Protein AF-A0A1L7XTA9-F1 (afdb_monomer_lite)

pLDDT: mean 85.73, std 9.89, range [51.31, 96.06]

Sequence (159 aa):
MDIRVGEPPSNPSSGHSWESRPGGIWVLRSKFSGKIDQAVTEVDVLFGMDAVDPRPQWALMRSSLQLNAQPNVPVARLSVLHGRAKPRPDARAALRVREDGKFKIVQISDTHMVTVVGVCKDAIDAHGKNLPESEADPLTVDFIGKILDVEKPDLVIHE

Foldseek 3Di:
DDKDADDDPDDDPDDWDWDDDAQRMTDTDDDDPVDQQADWDDKDKAFAQPDDDPQPQKDWHNDFGNDPDDPQGTTITMITHGHDRDPDPPPPPPLDQDPVRDAFEAEAEDLVDDSGFDWDFADADPVRHDDHIDGSNVVSVVVVVVCCVVVVGSYYHYD

Structure (mmCIF, N/CA/C/O backbone):
data_AF-A0A1L7XTA9-F1
#
_entry.id   AF-A0A1L7XTA9-F1
#
loop_
_atom_site.group_PDB
_atom_site.id
_atom_site.type_symbol
_atom_site.label_atom_id
_atom_site.label_alt_id
_atom_site.label_comp_id
_atom_site.label_asym_id
_atom_site.label_entity_id
_atom_site.label_seq_id
_atom_site.pdbx_PDB_ins_code
_atom_site.Cartn_x
_atom_site.Cartn_y
_atom_site.Cartn_z
_atom_site.occupancy
_atom_site.B_iso_or_equiv
_atom_site.auth_seq_id
_atom_site.auth_comp_id
_atom_site.auth_asym_id
_atom_site.auth_atom_id
_atom_site.pdbx_PDB_model_num
ATOM 1 N N . MET A 1 1 ? 9.115 11.168 -20.343 1.00 81.19 1 MET A N 1
ATOM 2 C CA . MET A 1 1 ? 9.951 10.077 -19.805 1.00 81.19 1 MET A CA 1
ATOM 3 C C . MET A 1 1 ? 9.017 9.109 -19.123 1.00 81.19 1 MET A C 1
ATOM 5 O O . MET A 1 1 ? 8.223 9.579 -18.321 1.00 81.19 1 MET A O 1
ATOM 9 N N . ASP A 1 2 ? 9.071 7.832 -19.482 1.00 85.75 2 ASP A N 1
ATOM 10 C CA . ASP A 1 2 ? 8.160 6.793 -18.981 1.00 85.75 2 ASP A CA 1
ATOM 11 C C . ASP A 1 2 ? 8.949 5.501 -18.703 1.00 85.75 2 ASP A C 1
ATOM 13 O O . ASP A 1 2 ? 10.065 5.331 -19.210 1.00 85.75 2 ASP A O 1
ATOM 17 N N . ILE A 1 3 ? 8.389 4.611 -17.890 1.00 89.88 3 ILE A N 1
ATOM 18 C CA . ILE A 1 3 ? 8.992 3.341 -17.488 1.00 89.88 3 ILE A CA 1
ATOM 19 C C . ILE A 1 3 ? 7.932 2.238 -17.465 1.00 89.88 3 ILE A C 1
ATOM 21 O O . ILE A 1 3 ? 6.803 2.441 -17.027 1.00 89.88 3 ILE A O 1
ATOM 25 N N . ARG A 1 4 ? 8.294 1.052 -17.957 1.00 88.75 4 ARG A N 1
ATOM 26 C CA . ARG A 1 4 ? 7.429 -0.135 -17.988 1.00 88.75 4 ARG A CA 1
ATOM 27 C C . ARG A 1 4 ? 8.207 -1.382 -17.605 1.00 88.75 4 ARG A C 1
ATOM 29 O O . ARG A 1 4 ? 9.430 -1.408 -17.716 1.00 88.75 4 ARG A O 1
ATOM 36 N N . VAL A 1 5 ? 7.484 -2.420 -17.201 1.00 87.44 5 VAL A N 1
ATOM 37 C CA . VAL A 1 5 ? 8.040 -3.742 -16.898 1.00 87.44 5 VAL A CA 1
ATOM 38 C C . VAL A 1 5 ? 7.246 -4.812 -17.640 1.00 87.44 5 VAL A C 1
ATOM 40 O O . VAL A 1 5 ? 6.012 -4.784 -17.634 1.00 87.44 5 VAL A O 1
ATOM 43 N N . GLY A 1 6 ? 7.950 -5.764 -18.251 1.00 85.62 6 GLY A N 1
ATOM 44 C CA . GLY A 1 6 ? 7.361 -6.909 -18.939 1.00 85.62 6 GLY A CA 1
ATOM 45 C C . GLY A 1 6 ? 7.583 -6.876 -20.448 1.00 85.62 6 GLY A C 1
ATOM 46 O O . GLY A 1 6 ? 8.708 -6.691 -20.916 1.00 85.62 6 GLY A O 1
ATOM 47 N N . GLU A 1 7 ? 6.511 -7.110 -21.207 1.00 76.94 7 GLU A N 1
ATOM 48 C CA . GLU A 1 7 ? 6.579 -7.201 -22.666 1.00 76.94 7 GLU A CA 1
ATOM 49 C C . GLU A 1 7 ? 7.100 -5.909 -23.313 1.00 76.94 7 GLU A C 1
ATOM 51 O O . GLU A 1 7 ? 6.814 -4.807 -22.825 1.00 76.94 7 GLU A O 1
ATOM 56 N N . PRO A 1 8 ? 7.860 -6.033 -24.420 1.00 68.06 8 PRO A N 1
ATOM 57 C CA . PRO A 1 8 ? 8.317 -4.878 -25.169 1.00 68.06 8 PRO A CA 1
ATOM 58 C C . PRO A 1 8 ? 7.111 -4.040 -25.613 1.00 68.06 8 PRO A C 1
ATOM 60 O O . PRO A 1 8 ? 6.166 -4.576 -26.198 1.00 68.06 8 PRO A O 1
ATOM 63 N N . PRO A 1 9 ? 7.119 -2.723 -25.361 1.00 69.94 9 PRO A N 1
ATOM 64 C CA . PRO A 1 9 ? 6.046 -1.852 -25.813 1.00 69.94 9 PRO A CA 1
ATOM 65 C C . PRO A 1 9 ? 5.940 -1.888 -27.343 1.00 69.94 9 PRO A C 1
ATOM 67 O O . PRO A 1 9 ? 6.949 -1.836 -28.048 1.00 69.94 9 PRO A O 1
ATOM 70 N N . SER A 1 10 ? 4.711 -1.963 -27.860 1.00 66.50 10 SER A N 1
ATOM 71 C CA . SER A 1 10 ? 4.428 -1.947 -29.296 1.00 66.50 10 SER A CA 1
ATOM 72 C C . SER A 1 10 ? 5.040 -0.697 -29.938 1.00 66.50 10 SER A C 1
ATOM 74 O O . SER A 1 10 ? 4.893 0.403 -29.404 1.00 66.50 10 SER A O 1
ATOM 76 N N . ASN A 1 11 ? 5.767 -0.893 -31.048 1.00 61.72 11 ASN A N 1
ATOM 77 C CA . ASN A 1 11 ? 6.608 0.105 -31.723 1.00 61.72 11 ASN A CA 1
ATOM 78 C C . ASN A 1 11 ? 6.071 1.547 -31.608 1.00 61.72 11 ASN A C 1
ATOM 80 O O . ASN A 1 11 ? 4.978 1.829 -32.106 1.00 61.72 11 ASN A O 1
ATOM 84 N N . PRO A 1 12 ? 6.828 2.486 -31.013 1.00 55.12 12 PRO A N 1
ATOM 85 C CA . PRO A 1 12 ? 6.384 3.865 -30.907 1.00 55.12 12 PRO A CA 1
ATOM 86 C C . PRO A 1 12 ? 6.403 4.507 -32.297 1.00 55.12 12 PRO A C 1
ATOM 88 O O . PRO A 1 12 ? 7.454 4.647 -32.918 1.00 55.12 12 PRO A O 1
ATOM 91 N N . SER A 1 13 ? 5.242 4.948 -32.780 1.00 51.31 13 SER A N 1
ATOM 92 C CA . SER A 1 13 ? 5.063 5.632 -34.072 1.00 51.31 13 SER A CA 1
ATOM 93 C C . SER A 1 13 ? 5.726 7.021 -34.152 1.00 51.31 13 SER A C 1
ATOM 95 O O . SER A 1 13 ? 5.404 7.815 -35.030 1.00 51.31 13 SER A O 1
ATOM 97 N N . SER A 1 14 ? 6.636 7.360 -33.238 1.00 54.84 14 SER A N 1
ATOM 98 C CA . SER A 1 14 ? 7.160 8.715 -33.083 1.00 54.84 14 SER A CA 1
ATOM 99 C C . SER A 1 14 ? 8.535 8.714 -32.414 1.00 54.84 14 SER A C 1
ATOM 101 O O . SER A 1 14 ? 8.580 8.784 -31.194 1.00 54.84 14 SER A O 1
ATOM 103 N N . GLY A 1 15 ? 9.628 8.626 -33.188 1.00 55.84 15 GLY A N 1
ATOM 104 C CA . GLY A 1 15 ? 10.995 9.1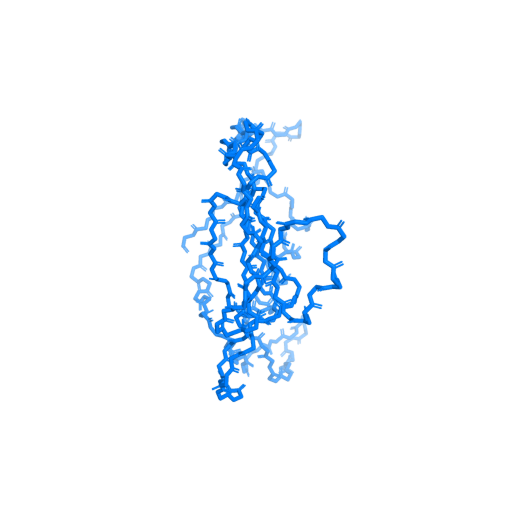35 -32.904 1.00 55.84 15 GLY A CA 1
ATOM 105 C C . GLY A 1 15 ? 11.668 8.918 -31.530 1.00 55.84 15 GLY A C 1
ATOM 106 O O . GLY A 1 15 ? 12.771 9.412 -31.311 1.00 55.84 15 GLY A O 1
ATOM 107 N N . HIS A 1 16 ? 11.034 8.217 -30.602 1.00 65.19 16 HIS A N 1
ATOM 108 C CA . HIS A 1 16 ? 11.430 8.002 -29.223 1.00 65.19 16 HIS A CA 1
ATOM 109 C C . HIS A 1 16 ? 11.589 6.499 -29.059 1.00 65.19 16 HIS A C 1
ATOM 111 O O . HIS A 1 16 ? 10.604 5.765 -29.087 1.00 65.19 16 HIS A O 1
ATOM 117 N N . SER A 1 17 ? 12.826 6.032 -28.951 1.00 77.94 17 SER A N 1
ATOM 118 C CA . SER A 1 17 ? 13.108 4.614 -28.774 1.00 77.94 17 SER A CA 1
ATOM 119 C C . SER A 1 17 ? 12.948 4.225 -27.307 1.00 77.94 17 SER A C 1
ATOM 121 O O . SER A 1 17 ? 13.479 4.877 -26.404 1.00 77.94 17 SER A O 1
ATOM 123 N N . TRP A 1 18 ? 12.208 3.144 -27.073 1.00 86.88 18 TRP A N 1
ATOM 124 C CA . TRP A 1 18 ? 12.251 2.442 -25.799 1.00 86.88 18 TRP A CA 1
ATOM 125 C C . TRP A 1 18 ? 13.603 1.749 -25.658 1.00 86.88 18 TRP A C 1
ATOM 127 O O . TRP A 1 18 ? 14.071 1.077 -26.576 1.00 86.88 18 TRP A O 1
ATOM 137 N N . GLU A 1 19 ? 14.228 1.919 -24.501 1.00 90.56 19 GLU A N 1
ATOM 138 C CA . GLU A 1 19 ? 15.510 1.321 -24.169 1.00 90.56 19 GLU A CA 1
ATOM 139 C C . GLU A 1 19 ? 15.305 0.171 -23.180 1.00 90.56 19 GLU A C 1
ATOM 141 O O . GLU A 1 19 ? 14.711 0.359 -22.116 1.00 90.56 19 GLU A O 1
ATOM 146 N N . SER A 1 20 ? 15.807 -1.014 -23.530 1.00 90.94 20 SER A N 1
ATOM 147 C CA . SER A 1 20 ? 15.760 -2.187 -22.657 1.00 90.94 20 SER A CA 1
ATOM 148 C C . SER A 1 20 ? 16.798 -2.093 -21.533 1.00 90.94 20 SER A C 1
ATOM 150 O O . SER A 1 20 ? 17.925 -1.609 -21.717 1.00 90.94 20 SER A O 1
ATOM 152 N N . ARG A 1 21 ? 16.414 -2.570 -20.349 1.00 92.69 21 ARG A N 1
ATOM 153 C CA . ARG A 1 21 ? 17.240 -2.682 -19.147 1.00 92.69 21 ARG A CA 1
ATOM 154 C C . ARG A 1 21 ? 17.027 -4.051 -18.484 1.00 92.69 21 ARG A C 1
ATOM 156 O O . ARG A 1 21 ? 15.972 -4.663 -18.670 1.00 92.69 21 ARG A O 1
ATOM 163 N N . PRO A 1 22 ? 18.012 -4.544 -17.708 1.00 92.75 22 PRO A N 1
ATOM 164 C CA . PRO A 1 22 ? 17.872 -5.792 -16.958 1.00 92.75 22 PRO A CA 1
ATOM 165 C C . PRO A 1 22 ? 16.604 -5.828 -16.094 1.00 92.75 22 PRO A C 1
ATOM 167 O O . PRO A 1 22 ? 16.108 -4.788 -15.665 1.00 92.75 22 PRO A O 1
ATOM 170 N N . GLY A 1 23 ? 16.086 -7.031 -15.832 1.00 91.06 23 GLY A N 1
ATOM 171 C CA . GLY A 1 23 ? 14.854 -7.211 -15.055 1.00 91.06 23 GLY A CA 1
ATOM 172 C C . GLY A 1 23 ? 13.566 -6.948 -15.843 1.00 91.06 23 GLY A C 1
ATOM 173 O O . GLY A 1 23 ? 12.521 -6.725 -15.237 1.00 91.06 23 GLY A O 1
ATOM 174 N N . GLY A 1 24 ? 13.625 -6.957 -17.181 1.00 92.31 24 GLY A N 1
ATOM 175 C CA . GLY A 1 24 ? 12.460 -6.725 -18.044 1.00 92.31 24 GLY A CA 1
ATOM 176 C C . GLY A 1 24 ? 11.969 -5.275 -18.025 1.00 92.31 24 GLY A C 1
ATOM 177 O O . GLY A 1 24 ? 10.793 -5.025 -18.285 1.00 92.31 24 GLY A O 1
ATOM 178 N N . ILE A 1 25 ? 12.846 -4.330 -17.673 1.00 93.69 25 ILE A N 1
ATOM 179 C CA . ILE A 1 25 ? 12.528 -2.906 -17.565 1.00 93.69 25 ILE A CA 1
ATOM 180 C C . ILE A 1 25 ? 12.699 -2.245 -18.937 1.00 93.69 25 ILE A C 1
ATOM 182 O O . ILE A 1 25 ? 13.698 -2.449 -19.627 1.00 93.69 25 ILE A O 1
ATOM 186 N N . TRP A 1 26 ? 11.753 -1.386 -19.298 1.00 92.94 26 TRP A N 1
ATOM 187 C CA . TRP A 1 26 ? 11.789 -0.559 -20.497 1.00 92.94 26 TRP A CA 1
ATOM 188 C C . TRP A 1 26 ? 11.728 0.910 -20.107 1.00 92.94 26 TRP A C 1
ATOM 190 O O . TRP A 1 26 ? 10.845 1.315 -19.352 1.00 92.94 26 TRP A O 1
ATOM 200 N N . VAL A 1 27 ? 12.649 1.716 -20.635 1.00 92.00 27 VAL A N 1
ATOM 201 C CA . VAL A 1 27 ? 12.738 3.153 -20.347 1.00 92.00 27 VAL A CA 1
ATOM 202 C C . VAL A 1 27 ? 12.503 3.951 -21.622 1.00 92.00 27 VAL A C 1
ATOM 204 O O . VAL A 1 27 ? 13.222 3.789 -22.606 1.00 92.00 27 VAL A O 1
ATOM 207 N N . LEU A 1 28 ? 11.529 4.858 -21.598 1.00 89.19 28 LEU A N 1
ATOM 208 C CA . LEU A 1 28 ? 11.292 5.814 -22.674 1.00 89.19 28 LEU A CA 1
ATOM 209 C C . LEU A 1 28 ? 11.940 7.148 -22.321 1.00 89.19 28 LEU A C 1
ATOM 211 O O . LEU A 1 28 ? 11.459 7.886 -21.453 1.00 89.19 28 LEU A O 1
ATOM 215 N N . ARG A 1 29 ? 13.015 7.495 -23.028 1.00 85.81 29 ARG A N 1
ATOM 216 C CA . ARG A 1 29 ? 13.669 8.800 -22.890 1.00 85.81 29 ARG A CA 1
ATOM 217 C C . ARG A 1 29 ? 13.138 9.762 -23.946 1.00 85.81 29 ARG A C 1
ATOM 219 O O . ARG A 1 29 ? 13.065 9.449 -25.129 1.00 85.81 29 ARG A O 1
ATOM 226 N N . SER A 1 30 ? 12.783 10.962 -23.511 1.00 82.88 30 SER A N 1
ATOM 227 C CA . SER A 1 30 ? 12.318 12.042 -24.379 1.00 82.88 30 SER A CA 1
ATOM 228 C C . SER A 1 30 ? 12.954 13.351 -23.931 1.00 82.88 30 SER A C 1
ATOM 230 O O . SER A 1 30 ? 13.312 13.496 -22.759 1.00 82.88 30 SER A O 1
ATOM 232 N N . LYS A 1 31 ? 13.066 14.327 -24.841 1.00 85.19 31 LYS A N 1
ATOM 233 C CA . LYS A 1 31 ? 13.381 15.700 -24.429 1.00 85.19 31 LYS A CA 1
ATOM 234 C C . LYS A 1 31 ? 12.307 16.168 -23.446 1.00 85.19 31 LYS A C 1
ATOM 236 O O . LYS A 1 31 ? 11.124 15.872 -23.628 1.00 85.19 31 LYS A O 1
ATOM 241 N N . PHE A 1 32 ? 12.728 16.850 -22.386 1.00 84.06 32 PHE A N 1
ATOM 242 C CA . PHE A 1 32 ? 11.800 17.375 -21.395 1.00 84.06 32 PHE A CA 1
ATOM 243 C C . PHE A 1 32 ? 10.923 18.454 -22.039 1.00 84.06 32 PHE A C 1
ATOM 245 O O . PHE A 1 32 ? 11.433 19.423 -22.593 1.00 84.06 32 PHE A O 1
ATOM 252 N N . SER A 1 33 ? 9.605 18.267 -21.989 1.00 83.44 33 SER A N 1
ATOM 253 C CA . SER A 1 33 ? 8.618 19.148 -22.626 1.00 83.44 33 SER A CA 1
ATOM 254 C C . SER A 1 33 ? 8.182 20.323 -21.740 1.00 83.44 33 SER A C 1
ATOM 256 O O . SER A 1 33 ? 7.269 21.055 -22.109 1.00 83.44 33 SER A O 1
ATOM 258 N N . GLY A 1 34 ? 8.774 20.481 -20.550 1.00 84.94 34 GLY A N 1
ATOM 259 C CA . GLY A 1 34 ? 8.340 21.454 -19.539 1.00 84.94 34 GLY A CA 1
ATOM 260 C C . GLY A 1 34 ? 7.219 20.954 -18.619 1.00 84.94 34 GLY A C 1
ATOM 261 O O . GLY A 1 34 ? 6.968 21.560 -17.582 1.00 84.94 34 GLY A O 1
ATOM 262 N N . LYS A 1 35 ? 6.565 19.830 -18.947 1.00 87.69 35 LYS A N 1
ATOM 263 C CA . LYS A 1 35 ? 5.475 19.243 -18.151 1.00 87.69 35 LYS A CA 1
ATOM 264 C C . LYS A 1 35 ? 6.016 18.207 -17.164 1.00 87.69 35 LYS A C 1
ATOM 266 O O . LYS A 1 35 ? 6.165 17.038 -17.513 1.00 87.69 35 LYS A O 1
ATOM 271 N N . ILE A 1 36 ? 6.314 18.635 -15.935 1.00 88.06 36 ILE A N 1
ATOM 272 C CA . ILE A 1 36 ? 6.886 17.753 -14.903 1.00 88.06 36 ILE A CA 1
ATOM 273 C C . ILE A 1 36 ? 5.936 16.618 -14.500 1.00 88.06 36 ILE A C 1
ATOM 275 O O . ILE A 1 36 ? 6.397 15.502 -14.307 1.00 88.06 36 ILE A O 1
ATOM 279 N N . ASP A 1 37 ? 4.623 16.863 -14.479 1.00 87.88 37 ASP A N 1
ATOM 280 C CA . ASP A 1 37 ? 3.605 15.883 -14.057 1.00 87.88 37 ASP A CA 1
ATOM 281 C C . ASP A 1 37 ? 3.524 14.634 -14.949 1.00 87.88 37 ASP A C 1
ATOM 283 O O . ASP A 1 37 ? 2.923 13.636 -14.572 1.00 87.88 37 ASP A O 1
ATOM 287 N N . GLN A 1 38 ? 4.123 14.684 -16.141 1.00 85.06 38 GLN A N 1
ATOM 288 C CA . GLN A 1 38 ? 4.176 13.571 -17.095 1.00 85.06 38 GLN A CA 1
ATOM 289 C C . GLN A 1 38 ? 5.528 12.850 -17.089 1.00 85.06 38 GLN A C 1
ATOM 291 O O . GLN A 1 38 ? 5.736 11.919 -17.864 1.00 85.06 38 GLN A O 1
ATOM 296 N N . ALA A 1 39 ? 6.483 13.316 -16.287 1.00 90.25 39 ALA A N 1
ATOM 297 C CA . ALA A 1 39 ? 7.797 12.712 -16.180 1.00 90.25 39 ALA A CA 1
ATOM 298 C C . ALA A 1 39 ? 7.869 11.856 -14.918 1.00 90.25 39 ALA A C 1
ATOM 300 O O . ALA A 1 39 ? 7.484 12.309 -13.842 1.00 90.25 39 ALA A O 1
ATOM 301 N N . VAL A 1 40 ? 8.414 10.649 -15.060 1.00 92.44 40 VAL A N 1
ATOM 302 C CA . VAL A 1 40 ? 8.899 9.862 -13.923 1.00 92.44 40 VAL A CA 1
ATOM 303 C C . VAL A 1 40 ? 10.013 10.650 -13.239 1.00 92.44 40 VAL A C 1
ATOM 305 O O . VAL A 1 40 ? 10.995 11.024 -13.887 1.00 92.44 40 VAL A O 1
ATOM 308 N N . THR A 1 41 ? 9.853 10.920 -11.950 1.00 92.94 41 THR A N 1
ATOM 309 C CA . THR A 1 41 ? 10.807 11.692 -11.140 1.00 92.94 41 THR A CA 1
ATOM 310 C C . THR A 1 41 ? 11.472 10.845 -10.070 1.00 92.94 41 THR A C 1
ATOM 312 O O . THR A 1 41 ? 12.640 11.075 -9.767 1.00 92.94 41 THR A O 1
ATOM 315 N N . GLU A 1 42 ? 10.763 9.844 -9.552 1.00 94.69 42 GLU A N 1
ATOM 316 C CA . GLU A 1 42 ? 11.266 8.908 -8.552 1.00 94.69 42 GLU A CA 1
ATOM 317 C C . GLU A 1 42 ? 10.798 7.486 -8.878 1.00 94.69 42 GLU A C 1
ATOM 319 O O . GLU A 1 42 ? 9.734 7.271 -9.471 1.00 94.69 42 GLU A O 1
ATOM 324 N N . VAL A 1 43 ? 11.630 6.514 -8.513 1.00 94.88 43 VAL A N 1
ATOM 325 C CA . VAL A 1 43 ? 11.382 5.082 -8.683 1.00 94.88 43 VAL A CA 1
ATOM 326 C C . VAL A 1 43 ? 11.842 4.384 -7.414 1.00 94.88 43 VAL A C 1
ATOM 328 O O . VAL A 1 43 ? 12.890 4.723 -6.868 1.00 94.88 43 VAL A O 1
ATOM 331 N N . ASP A 1 44 ? 11.072 3.400 -6.979 1.00 95.69 44 ASP A N 1
ATOM 332 C CA . ASP A 1 44 ? 11.354 2.575 -5.814 1.00 95.69 44 ASP A CA 1
ATOM 333 C C . ASP A 1 44 ? 10.979 1.115 -6.104 1.00 95.69 44 ASP A C 1
ATOM 335 O O . ASP A 1 44 ? 10.323 0.818 -7.111 1.00 95.69 44 ASP A O 1
ATOM 339 N N . VAL A 1 45 ? 11.394 0.193 -5.240 1.00 94.12 45 VAL A N 1
ATOM 340 C CA . VAL A 1 45 ? 11.118 -1.241 -5.375 1.00 94.12 45 VAL A CA 1
ATOM 341 C C . VAL A 1 45 ? 10.388 -1.736 -4.138 1.00 94.12 45 VAL A C 1
ATOM 343 O O . VAL A 1 45 ? 10.902 -1.633 -3.028 1.00 94.12 45 VAL A O 1
ATOM 346 N N . LEU A 1 46 ? 9.209 -2.320 -4.340 1.00 92.62 46 LEU A N 1
ATOM 347 C CA . LEU A 1 46 ? 8.458 -2.998 -3.287 1.00 92.62 46 LEU A CA 1
ATOM 348 C C . LEU A 1 46 ? 8.473 -4.509 -3.521 1.00 92.62 46 LEU A C 1
ATOM 350 O O . LEU A 1 46 ? 8.468 -4.974 -4.665 1.00 92.62 46 LEU A O 1
ATOM 354 N N . PHE A 1 47 ? 8.499 -5.263 -2.426 1.00 88.62 47 PHE A N 1
ATOM 355 C CA . PHE A 1 47 ? 8.599 -6.719 -2.420 1.00 88.62 47 PHE A CA 1
ATOM 356 C C . PHE A 1 47 ? 7.320 -7.341 -1.863 1.00 88.62 47 PHE A C 1
ATOM 358 O O . PHE A 1 47 ? 6.757 -6.818 -0.908 1.00 88.62 47 PHE A O 1
ATOM 365 N N . GLY A 1 48 ? 6.889 -8.457 -2.449 1.00 82.62 48 GLY A N 1
ATOM 366 C CA . GLY A 1 48 ? 5.681 -9.183 -2.056 1.00 82.62 48 GLY A CA 1
ATOM 367 C C . GLY A 1 48 ? 4.631 -9.228 -3.168 1.00 82.62 48 GLY A C 1
ATOM 368 O O . GLY A 1 48 ? 4.530 -8.333 -4.012 1.00 82.62 48 GLY A O 1
ATOM 369 N N . MET A 1 49 ? 3.840 -10.302 -3.195 1.00 80.94 49 MET A N 1
ATOM 370 C CA . MET A 1 49 ? 2.729 -10.442 -4.149 1.00 80.94 49 MET A CA 1
ATOM 371 C C . MET A 1 49 ? 1.561 -9.507 -3.815 1.00 80.94 49 MET A C 1
ATOM 373 O O . MET A 1 49 ? 0.852 -9.055 -4.720 1.00 80.94 49 MET A O 1
ATOM 377 N N . ASP A 1 50 ? 1.422 -9.203 -2.534 1.00 78.00 50 ASP A N 1
ATOM 378 C CA . ASP A 1 50 ? 0.446 -8.355 -1.857 1.00 78.00 50 ASP A CA 1
ATOM 379 C C . ASP A 1 50 ? 0.969 -6.934 -1.584 1.00 78.00 50 ASP A C 1
ATOM 381 O O . ASP A 1 50 ? 0.267 -6.127 -0.982 1.00 78.00 50 ASP A O 1
ATOM 385 N N . ALA A 1 51 ? 2.175 -6.603 -2.061 1.00 85.38 51 ALA A N 1
ATOM 386 C CA . ALA A 1 51 ? 2.766 -5.285 -1.883 1.00 85.38 51 ALA A CA 1
ATOM 387 C C . ALA A 1 51 ? 1.827 -4.166 -2.363 1.00 85.38 51 ALA A C 1
ATOM 389 O O . ALA A 1 51 ? 1.270 -4.221 -3.465 1.00 85.38 51 ALA A O 1
ATOM 390 N N . VAL A 1 52 ? 1.720 -3.115 -1.553 1.00 87.56 52 VAL A N 1
ATOM 391 C CA . VAL A 1 52 ? 0.996 -1.875 -1.850 1.00 87.56 52 VAL A CA 1
ATOM 392 C C . VAL A 1 52 ? 1.936 -0.707 -1.581 1.00 87.56 52 VAL A C 1
ATOM 394 O O . VAL A 1 52 ? 2.671 -0.728 -0.598 1.00 87.56 52 VAL A O 1
ATOM 397 N N . ASP A 1 53 ? 1.908 0.324 -2.429 1.00 91.69 53 ASP A N 1
ATOM 398 C CA . ASP A 1 53 ? 2.585 1.584 -2.116 1.00 91.69 53 ASP A CA 1
ATOM 399 C C . ASP A 1 53 ? 1.624 2.524 -1.367 1.00 91.69 53 ASP A C 1
ATOM 401 O O . ASP A 1 53 ? 0.661 3.011 -1.965 1.00 91.69 53 ASP A O 1
ATOM 405 N N . PRO A 1 54 ? 1.837 2.790 -0.064 1.00 87.75 54 PRO A N 1
ATOM 406 C CA . PRO A 1 54 ? 0.956 3.652 0.722 1.00 87.75 54 PRO A CA 1
ATOM 407 C C . PRO A 1 54 ? 1.244 5.149 0.510 1.00 87.75 54 PRO A C 1
ATOM 409 O O . PRO A 1 54 ? 0.601 6.015 1.126 1.00 87.75 54 PRO A O 1
ATOM 412 N N . ARG A 1 55 ? 2.262 5.502 -0.285 1.00 90.44 55 ARG A N 1
ATOM 413 C CA . ARG A 1 55 ? 2.614 6.897 -0.547 1.00 90.44 55 ARG A CA 1
ATOM 414 C C . ARG A 1 55 ? 1.642 7.477 -1.581 1.00 90.44 55 ARG A C 1
ATOM 416 O O . ARG A 1 55 ? 1.417 6.877 -2.629 1.00 90.44 55 ARG A O 1
ATOM 423 N N . PRO A 1 56 ? 1.067 8.667 -1.335 1.00 86.75 56 PRO A N 1
ATOM 424 C CA . PRO A 1 56 ? 0.174 9.296 -2.301 1.00 86.75 56 PRO A CA 1
ATOM 425 C C . PRO A 1 56 ? 0.859 9.510 -3.651 1.00 86.75 56 PRO A C 1
ATOM 427 O O . PRO A 1 56 ? 2.020 9.903 -3.691 1.00 86.75 56 PRO A O 1
ATOM 430 N N . GLN A 1 57 ? 0.110 9.335 -4.742 1.00 90.19 57 GLN A N 1
ATOM 431 C CA . GLN A 1 57 ? 0.563 9.535 -6.130 1.00 90.19 57 GLN A CA 1
ATOM 432 C C . GLN A 1 57 ? 1.630 8.551 -6.635 1.00 90.19 57 GLN A C 1
ATOM 434 O O . GLN A 1 57 ? 1.957 8.596 -7.822 1.00 90.19 57 GLN A O 1
ATOM 439 N N . TRP A 1 58 ? 2.138 7.659 -5.785 1.00 94.00 58 TRP A N 1
ATOM 440 C CA . TRP A 1 58 ? 2.969 6.551 -6.227 1.00 94.00 58 TRP A CA 1
ATOM 441 C C . TRP A 1 58 ? 2.093 5.465 -6.845 1.00 94.00 58 TRP A C 1
ATOM 443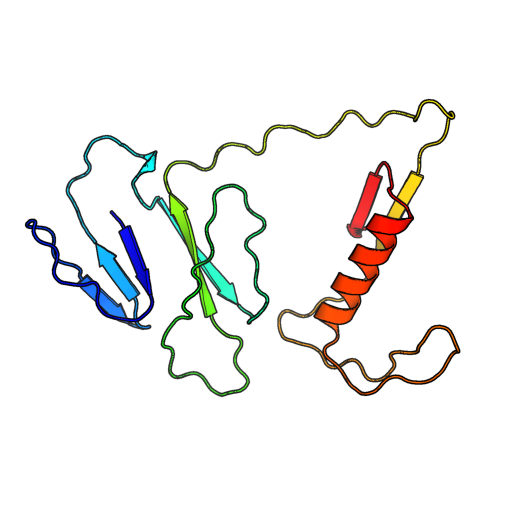 O O . TRP A 1 58 ? 1.003 5.162 -6.357 1.00 94.00 58 TRP A O 1
ATOM 453 N N . ALA A 1 59 ? 2.560 4.898 -7.951 1.00 93.44 59 ALA A N 1
ATOM 454 C CA . ALA A 1 59 ? 1.873 3.835 -8.662 1.00 93.44 59 ALA A CA 1
ATOM 455 C C . ALA A 1 59 ? 2.748 2.583 -8.685 1.00 93.44 59 ALA A C 1
ATOM 457 O O . ALA A 1 59 ? 3.787 2.558 -9.347 1.00 93.44 59 ALA A O 1
ATOM 458 N N . LEU A 1 60 ? 2.295 1.532 -8.000 1.00 95.00 60 LEU A N 1
ATOM 459 C CA . LEU A 1 60 ? 2.917 0.218 -8.079 1.00 95.00 60 LEU A CA 1
ATOM 460 C C . LEU A 1 60 ? 2.571 -0.443 -9.416 1.00 95.00 60 LEU A C 1
ATOM 462 O O . LEU A 1 60 ? 1.401 -0.581 -9.789 1.00 95.00 60 LEU A O 1
ATOM 466 N N . MET A 1 61 ? 3.591 -0.875 -10.146 1.00 92.62 61 MET A N 1
ATOM 467 C CA . MET A 1 61 ? 3.412 -1.611 -11.386 1.00 92.62 61 MET A CA 1
ATOM 468 C C . MET A 1 61 ? 2.844 -3.002 -11.125 1.00 92.62 61 MET A C 1
ATOM 470 O O . MET A 1 61 ? 3.290 -3.721 -10.234 1.00 92.62 61 MET A O 1
ATOM 474 N N . ARG A 1 62 ? 1.888 -3.410 -11.966 1.00 89.38 62 ARG A N 1
ATOM 475 C CA . ARG A 1 62 ? 1.284 -4.750 -11.898 1.00 89.38 62 ARG A CA 1
ATOM 476 C C . ARG A 1 62 ? 2.283 -5.853 -12.244 1.00 89.38 62 ARG A C 1
ATOM 478 O O . ARG A 1 62 ? 2.296 -6.896 -11.598 1.00 89.38 62 ARG A O 1
ATOM 485 N N . SER A 1 63 ? 3.103 -5.620 -13.267 1.00 92.19 63 SER A N 1
ATOM 486 C CA . SER A 1 63 ? 4.128 -6.566 -13.703 1.00 92.19 63 SER A CA 1
ATOM 487 C C . SER A 1 63 ? 5.301 -6.566 -12.729 1.00 92.19 63 SER A C 1
ATOM 489 O O . SER A 1 63 ? 5.827 -5.508 -12.379 1.00 92.19 63 SER A O 1
ATOM 491 N N . SER A 1 64 ? 5.735 -7.755 -12.323 1.00 92.69 64 SER A N 1
ATOM 492 C CA . SER A 1 64 ? 6.957 -7.937 -11.545 1.00 92.69 64 SER A CA 1
ATOM 493 C C . SER A 1 64 ? 8.201 -7.827 -12.413 1.00 92.69 64 SER A C 1
ATOM 495 O O . SER A 1 64 ? 8.170 -8.120 -13.611 1.00 92.69 64 SER A O 1
ATOM 497 N N . LEU A 1 65 ? 9.317 -7.461 -11.787 1.00 93.44 65 LEU A N 1
ATOM 498 C CA . LEU A 1 65 ? 10.624 -7.525 -12.423 1.00 93.44 65 LEU A CA 1
ATOM 499 C C . LEU A 1 65 ? 10.925 -8.967 -12.854 1.00 93.44 65 LEU A C 1
ATOM 501 O O . LEU A 1 65 ? 10.703 -9.918 -12.105 1.00 93.44 65 LEU A O 1
ATOM 505 N N . GLN A 1 66 ? 11.449 -9.123 -14.068 1.00 91.50 66 GLN A N 1
ATOM 506 C CA . GLN A 1 66 ? 11.864 -10.411 -14.626 1.00 91.50 66 GLN A CA 1
ATOM 507 C C . GLN A 1 66 ? 13.256 -10.774 -14.097 1.00 91.50 66 GLN A C 1
ATOM 509 O O . GLN A 1 66 ? 14.261 -10.674 -14.802 1.00 91.50 66 GLN A O 1
ATOM 514 N N . LEU A 1 67 ? 13.319 -11.105 -12.810 1.00 88.56 67 LEU A N 1
ATOM 515 C CA . LEU A 1 67 ? 14.544 -11.506 -12.125 1.00 88.56 67 LEU A CA 1
ATOM 516 C C . LEU A 1 67 ? 14.655 -13.034 -12.125 1.00 88.56 67 LEU A C 1
ATOM 518 O O . LEU A 1 67 ? 13.680 -13.726 -11.843 1.00 88.56 67 LEU A O 1
ATOM 522 N N . ASN A 1 68 ? 15.856 -13.561 -12.373 1.00 83.88 68 ASN A N 1
ATOM 523 C CA . ASN A 1 68 ? 16.161 -14.983 -12.182 1.00 83.88 68 ASN A CA 1
ATOM 524 C C . ASN A 1 68 ? 16.370 -15.265 -10.685 1.00 83.88 68 ASN A C 1
ATOM 526 O O . ASN A 1 68 ? 17.494 -15.499 -10.238 1.00 83.88 68 ASN A O 1
ATOM 530 N N . ALA A 1 69 ? 15.300 -15.148 -9.902 1.00 80.38 69 ALA A N 1
ATOM 531 C CA . ALA A 1 69 ? 15.320 -15.339 -8.458 1.00 80.38 69 ALA A CA 1
ATOM 532 C C . ALA A 1 69 ? 14.903 -16.769 -8.073 1.00 80.38 69 ALA A C 1
ATOM 534 O O . ALA A 1 69 ? 14.190 -17.445 -8.813 1.00 80.38 69 ALA A O 1
ATOM 535 N N . GLN A 1 70 ? 15.362 -17.231 -6.907 1.00 81.88 70 GLN A N 1
ATOM 536 C CA . GLN A 1 70 ? 14.922 -18.507 -6.339 1.00 81.88 70 GLN A CA 1
ATOM 537 C C . GLN A 1 70 ? 13.433 -18.430 -5.939 1.00 81.88 70 GLN A C 1
ATOM 539 O O . GLN A 1 70 ? 12.966 -17.341 -5.602 1.00 81.88 70 GLN A O 1
ATOM 544 N N . PRO A 1 71 ? 12.686 -19.553 -5.914 1.00 75.88 71 PRO A N 1
ATOM 545 C CA . PRO A 1 71 ? 11.244 -19.555 -5.627 1.00 75.88 71 PRO A CA 1
ATOM 546 C C . PRO A 1 71 ? 10.839 -18.937 -4.280 1.00 75.88 71 PRO A C 1
ATOM 548 O O . PRO A 1 71 ? 9.702 -18.516 -4.114 1.00 75.88 71 PRO A O 1
ATOM 551 N N . ASN A 1 72 ? 11.758 -18.897 -3.315 1.00 75.44 72 ASN A N 1
ATOM 552 C CA . ASN A 1 72 ? 11.555 -18.350 -1.973 1.00 75.44 72 ASN A CA 1
ATOM 553 C C . ASN A 1 72 ? 11.885 -16.851 -1.855 1.00 75.44 72 ASN A C 1
ATOM 555 O O . ASN A 1 72 ? 11.804 -16.295 -0.761 1.00 75.44 72 ASN A O 1
ATOM 559 N N . VAL A 1 73 ? 12.301 -16.199 -2.943 1.00 80.69 73 VAL A N 1
ATOM 560 C CA . VAL A 1 73 ? 12.577 -14.762 -2.951 1.00 80.69 73 VAL A CA 1
ATOM 561 C C . VAL A 1 73 ? 11.274 -14.011 -3.232 1.00 80.69 73 VAL A C 1
ATOM 563 O O . VAL A 1 73 ? 10.619 -14.302 -4.236 1.00 80.69 73 VAL A O 1
ATOM 566 N N . PRO A 1 74 ? 10.898 -13.025 -2.397 1.00 83.19 74 PRO A N 1
ATOM 567 C CA . PRO A 1 74 ? 9.714 -12.214 -2.636 1.00 83.19 74 PRO A CA 1
ATOM 568 C C . PRO A 1 74 ? 9.711 -11.561 -4.020 1.00 83.19 74 PRO A C 1
ATOM 570 O O . PRO A 1 74 ? 10.727 -11.053 -4.502 1.00 83.19 74 PRO A O 1
ATOM 573 N N . VAL A 1 75 ? 8.532 -11.527 -4.641 1.00 88.88 75 VAL A N 1
ATOM 574 C CA . VAL A 1 75 ? 8.322 -10.884 -5.942 1.00 88.88 75 VAL A CA 1
ATOM 575 C C . VAL A 1 75 ? 8.640 -9.393 -5.839 1.00 88.88 75 VAL A C 1
ATOM 577 O O . VAL A 1 75 ? 8.046 -8.700 -5.023 1.00 88.88 75 VAL A O 1
ATOM 580 N N . ALA A 1 76 ? 9.536 -8.887 -6.688 1.00 92.12 76 ALA A N 1
ATOM 581 C CA . ALA A 1 76 ? 9.885 -7.468 -6.736 1.00 92.12 76 ALA A CA 1
ATOM 582 C C . ALA A 1 76 ? 9.069 -6.724 -7.806 1.00 92.12 76 ALA A C 1
ATOM 584 O O . ALA A 1 76 ? 8.969 -7.173 -8.954 1.00 92.12 76 ALA A O 1
ATOM 585 N N . ARG A 1 77 ? 8.516 -5.562 -7.455 1.00 94.44 77 ARG A N 1
ATOM 586 C CA . ARG A 1 77 ? 7.737 -4.685 -8.342 1.00 94.44 77 ARG A CA 1
ATOM 587 C C . ARG A 1 77 ? 8.247 -3.251 -8.251 1.00 94.44 77 ARG A C 1
ATOM 589 O O . ARG A 1 77 ? 8.641 -2.795 -7.182 1.00 94.44 77 ARG A O 1
ATOM 596 N N . LEU A 1 78 ? 8.217 -2.533 -9.373 1.00 95.75 78 LEU A N 1
ATOM 597 C CA . LEU A 1 78 ? 8.560 -1.111 -9.387 1.00 95.75 78 LEU A CA 1
ATOM 598 C C . LEU A 1 78 ? 7.377 -0.276 -8.918 1.00 95.75 78 LEU A C 1
ATOM 600 O O . LEU A 1 78 ? 6.268 -0.449 -9.421 1.00 95.75 78 LEU A O 1
ATOM 604 N N . SER A 1 79 ? 7.635 0.669 -8.026 1.00 96.06 79 SER A N 1
ATOM 605 C CA . SER A 1 79 ? 6.726 1.767 -7.737 1.00 96.06 79 SER A CA 1
ATOM 606 C C . SER A 1 79 ? 7.289 3.058 -8.303 1.00 96.06 79 SER A C 1
ATOM 608 O O . SER A 1 79 ? 8.495 3.299 -8.235 1.00 96.06 79 SER A O 1
ATOM 610 N N . VAL A 1 80 ? 6.434 3.870 -8.916 1.00 95.62 80 VAL A N 1
ATOM 611 C CA . VAL A 1 80 ? 6.872 5.060 -9.647 1.00 95.62 80 VAL A CA 1
ATOM 612 C C . VAL A 1 80 ? 6.068 6.284 -9.266 1.00 95.62 80 VAL A C 1
ATOM 614 O O . VAL A 1 80 ? 4.842 6.233 -9.149 1.00 95.62 80 VAL A O 1
ATOM 617 N N . LEU A 1 81 ? 6.768 7.406 -9.146 1.00 94.94 81 LEU A N 1
ATOM 618 C CA . LEU A 1 81 ? 6.172 8.719 -8.985 1.00 94.94 81 LEU A CA 1
ATOM 619 C C . LEU A 1 81 ? 6.303 9.502 -10.289 1.00 94.94 81 LEU A C 1
ATOM 621 O O . LEU A 1 81 ? 7.395 9.645 -10.845 1.00 94.94 81 LEU A O 1
ATOM 625 N N . HIS A 1 82 ? 5.179 10.048 -10.744 1.00 93.12 82 HIS A N 1
ATOM 626 C CA . HIS A 1 82 ? 5.153 11.036 -11.815 1.00 93.12 82 HIS A CA 1
ATOM 627 C C . HIS A 1 82 ? 4.956 12.434 -11.232 1.00 93.12 82 HIS A C 1
ATOM 629 O O . HIS A 1 82 ? 4.106 12.643 -10.362 1.00 93.12 82 HIS A O 1
ATOM 635 N N . GLY A 1 83 ? 5.713 13.409 -11.733 1.00 91.81 83 GLY A N 1
ATOM 636 C CA . GLY A 1 83 ? 5.637 14.778 -11.233 1.00 91.81 83 GLY A CA 1
ATOM 637 C C . GLY A 1 83 ? 6.317 14.961 -9.886 1.00 91.81 83 GLY A C 1
ATOM 638 O O . GLY A 1 83 ? 7.342 14.361 -9.598 1.00 91.81 83 GLY A O 1
ATOM 639 N N . ARG A 1 84 ? 5.790 15.854 -9.055 1.00 88.75 84 ARG A N 1
ATOM 640 C CA . ARG A 1 84 ? 6.328 16.083 -7.708 1.00 88.75 84 ARG A CA 1
ATOM 641 C C . ARG A 1 84 ? 5.390 15.477 -6.684 1.00 88.75 84 ARG A C 1
ATOM 643 O O . ARG A 1 84 ? 4.174 15.651 -6.802 1.00 88.75 84 ARG A O 1
ATOM 650 N N . ALA A 1 85 ? 5.964 14.829 -5.672 1.00 83.69 85 ALA A N 1
ATOM 651 C CA . ALA A 1 85 ? 5.213 14.409 -4.504 1.00 83.69 85 ALA A CA 1
ATOM 652 C C . ALA A 1 85 ? 4.555 15.654 -3.912 1.00 83.69 85 ALA A C 1
ATOM 654 O O . ALA A 1 85 ? 5.230 16.604 -3.500 1.00 83.69 85 ALA A O 1
ATOM 655 N N . LYS A 1 86 ? 3.226 15.690 -3.931 1.00 81.50 86 LYS A N 1
ATOM 656 C CA . LYS A 1 86 ? 2.505 16.707 -3.186 1.00 81.50 86 LYS A CA 1
ATOM 657 C C . LYS A 1 86 ? 2.657 16.344 -1.714 1.00 81.50 86 LYS A C 1
ATOM 659 O O . LYS A 1 86 ? 2.569 15.158 -1.378 1.00 81.50 86 LYS A O 1
ATOM 664 N N . PRO A 1 87 ? 2.869 17.334 -0.832 1.00 71.25 87 PRO A N 1
ATOM 665 C CA . PRO A 1 87 ? 2.694 17.105 0.589 1.00 71.25 87 PRO A CA 1
ATOM 666 C C . PRO A 1 87 ? 1.366 16.379 0.781 1.00 71.25 87 PRO A C 1
ATOM 668 O O . PRO A 1 87 ? 0.374 16.739 0.130 1.00 71.25 87 PRO A O 1
ATOM 671 N N . ARG A 1 88 ? 1.348 15.342 1.630 1.00 68.12 88 ARG A N 1
ATOM 672 C CA . ARG A 1 88 ? 0.070 14.807 2.108 1.00 68.12 88 ARG A CA 1
ATOM 673 C C . ARG A 1 88 ? -0.742 16.031 2.529 1.00 68.12 88 ARG A C 1
ATOM 675 O O . ARG A 1 88 ? -0.182 16.855 3.255 1.00 68.12 88 ARG A O 1
ATOM 682 N N . PRO A 1 89 ? -1.983 16.213 2.037 1.00 63.94 89 PRO A N 1
ATOM 683 C CA . PRO A 1 89 ? -2.846 17.230 2.609 1.00 63.94 89 PRO A CA 1
ATOM 684 C C . PRO A 1 89 ? -2.748 17.031 4.116 1.00 63.94 89 PRO A C 1
ATOM 686 O O . PRO A 1 89 ? -2.913 15.889 4.556 1.00 63.94 89 PRO A O 1
ATOM 689 N N . ASP A 1 90 ? -2.357 18.066 4.865 1.00 57.78 90 ASP A N 1
ATOM 690 C CA . ASP A 1 90 ? -2.312 18.024 6.325 1.00 57.78 90 ASP A CA 1
ATOM 691 C C . ASP A 1 90 ? -3.754 17.852 6.809 1.00 57.78 90 ASP A C 1
ATOM 693 O O . ASP A 1 90 ? -4.456 18.776 7.197 1.00 57.78 90 ASP A O 1
ATOM 697 N N . ALA A 1 91 ? -4.222 16.620 6.695 1.00 56.28 91 ALA A N 1
ATOM 698 C CA . ALA A 1 91 ? -5.497 16.116 7.125 1.00 56.28 91 ALA A CA 1
ATOM 699 C C . ALA A 1 91 ? -5.240 15.292 8.380 1.00 56.28 91 ALA A C 1
ATOM 701 O O . ALA A 1 91 ? -5.813 14.221 8.564 1.00 56.28 91 ALA A O 1
ATOM 702 N N . ARG A 1 92 ? -4.379 15.790 9.281 1.00 60.44 92 ARG A N 1
ATOM 703 C CA . ARG A 1 92 ? -4.600 15.466 10.686 1.00 60.44 92 ARG A CA 1
ATOM 704 C C . ARG A 1 92 ? -5.924 16.125 11.021 1.00 60.44 92 ARG A C 1
ATOM 706 O O . ARG A 1 92 ? -5.969 17.308 11.351 1.00 60.44 92 ARG A O 1
ATOM 713 N N . ALA A 1 93 ? -7.008 15.379 10.815 1.00 65.69 93 ALA A N 1
ATOM 714 C CA . ALA A 1 93 ? -8.311 15.767 11.301 1.00 65.69 93 ALA A CA 1
ATOM 715 C C . ALA A 1 93 ? -8.110 16.183 12.759 1.00 65.69 93 ALA A C 1
ATOM 717 O O . ALA A 1 93 ? -7.460 15.467 13.525 1.00 65.69 93 ALA A O 1
ATOM 718 N N . ALA A 1 94 ? -8.563 17.388 13.108 1.00 76.56 94 ALA A N 1
ATOM 719 C CA . ALA A 1 94 ? -8.473 17.843 14.482 1.00 76.56 94 ALA A CA 1
ATOM 720 C C . ALA A 1 94 ? -9.148 16.778 15.351 1.00 76.56 94 ALA A C 1
ATOM 722 O O . ALA A 1 94 ? -10.317 16.465 15.114 1.00 76.56 94 ALA A O 1
ATOM 723 N N . LEU A 1 95 ? -8.407 16.205 16.303 1.00 84.94 95 LEU A N 1
ATOM 724 C CA . LEU A 1 95 ? -8.955 15.206 17.211 1.00 84.94 95 LEU A CA 1
ATOM 725 C C . LEU A 1 95 ? -10.094 15.872 17.980 1.00 84.94 95 LEU A C 1
ATOM 727 O O . LEU A 1 95 ? -9.887 16.853 18.698 1.00 84.94 95 LEU A O 1
ATOM 731 N N . ARG A 1 96 ? -11.312 15.393 17.749 1.00 86.31 96 ARG A N 1
ATOM 732 C CA . ARG A 1 96 ? -12.536 15.961 18.302 1.00 86.31 96 ARG A CA 1
ATOM 733 C C . ARG A 1 96 ? -13.331 14.854 18.954 1.00 86.31 96 ARG A C 1
ATOM 735 O O . ARG A 1 96 ? -13.422 13.752 18.429 1.00 86.31 96 ARG A O 1
ATOM 742 N N . VAL A 1 97 ? -13.916 15.183 20.095 1.00 90.12 97 VAL A N 1
ATOM 743 C CA . VAL A 1 97 ? -14.913 14.328 20.728 1.00 90.12 97 VAL A CA 1
ATOM 744 C C . VAL A 1 97 ? -16.150 14.300 19.830 1.00 90.12 97 VAL A C 1
ATOM 746 O O . VAL A 1 97 ? -16.532 15.329 19.265 1.00 90.12 97 VAL A O 1
ATOM 749 N N . ARG A 1 98 ? -16.747 13.119 19.671 1.00 87.62 98 ARG A N 1
ATOM 750 C CA . ARG A 1 98 ? -17.966 12.927 18.879 1.00 87.62 98 ARG A CA 1
ATOM 751 C C . ARG A 1 98 ? -19.168 13.602 19.545 1.00 87.62 98 ARG A C 1
ATOM 753 O O . ARG A 1 98 ? -19.118 13.985 20.712 1.00 87.62 98 ARG A O 1
ATOM 760 N N . GLU A 1 99 ? -20.269 13.720 18.808 1.00 91.31 99 GLU A N 1
ATOM 761 C CA . GLU A 1 99 ? -21.516 14.326 19.308 1.00 91.31 99 GLU A CA 1
ATOM 762 C C . GLU A 1 99 ? -22.077 13.609 20.548 1.00 91.31 99 GLU A C 1
ATOM 764 O O . GLU A 1 99 ? -22.729 14.231 21.381 1.00 91.31 99 GLU A O 1
ATOM 769 N N . ASP A 1 100 ? -21.777 12.316 20.708 1.00 93.06 100 ASP A N 1
ATOM 770 C CA . ASP A 1 100 ? -22.166 11.501 21.864 1.00 93.06 100 ASP A CA 1
ATOM 771 C C . ASP A 1 100 ? -21.256 11.686 23.096 1.00 93.06 100 ASP A C 1
ATOM 773 O O . ASP A 1 100 ? -21.434 11.007 24.110 1.00 93.06 100 ASP A O 1
ATOM 777 N N . GLY A 1 101 ? -20.263 12.576 23.016 1.00 94.69 101 GLY A N 1
ATOM 778 C CA . GLY A 1 101 ? -19.308 12.837 24.088 1.00 94.69 101 GLY A CA 1
ATOM 779 C C . GLY A 1 101 ? -18.198 11.790 24.224 1.00 94.69 101 GLY A C 1
ATOM 780 O O . GLY A 1 101 ? -17.421 11.867 25.177 1.00 94.69 101 GLY A O 1
ATOM 781 N N . LYS A 1 102 ? -18.085 10.815 23.309 1.00 93.75 102 LYS A N 1
ATOM 782 C CA . LYS A 1 102 ? -17.070 9.752 23.380 1.00 93.75 102 LYS A CA 1
ATOM 783 C C . LYS A 1 102 ? -15.919 9.985 22.410 1.00 93.75 102 LYS A C 1
ATOM 785 O O . LYS A 1 102 ? -16.111 10.409 21.272 1.00 93.75 102 LYS A O 1
ATOM 790 N N . PHE A 1 103 ? -14.729 9.587 22.844 1.00 94.81 103 PHE A N 1
ATOM 791 C CA . PHE A 1 103 ? -13.517 9.526 22.031 1.00 94.81 103 PHE A CA 1
ATOM 792 C C . PHE A 1 103 ? -12.916 8.126 22.158 1.00 94.81 103 PHE A C 1
ATOM 794 O O . PHE A 1 103 ? -12.676 7.660 23.273 1.00 94.81 103 PHE A O 1
ATOM 801 N N . LYS A 1 104 ? -12.741 7.422 21.041 1.00 94.69 104 LYS A N 1
ATOM 802 C CA . LYS A 1 104 ? -12.256 6.040 21.008 1.00 94.69 104 LYS A CA 1
ATOM 803 C C . LYS A 1 104 ? -10.842 5.987 20.444 1.00 94.69 104 LYS A C 1
ATOM 805 O O . LYS A 1 104 ? -10.584 6.497 19.357 1.00 94.69 104 LYS A O 1
ATOM 810 N N . ILE A 1 105 ? -9.959 5.312 21.172 1.00 94.94 105 ILE A N 1
ATOM 811 C CA . ILE A 1 105 ? -8.573 5.077 20.775 1.00 94.94 105 ILE A CA 1
ATOM 812 C C . ILE A 1 105 ? -8.384 3.575 20.594 1.00 94.94 105 ILE A C 1
ATOM 814 O O . ILE A 1 105 ? -8.756 2.804 21.476 1.00 94.94 105 ILE A O 1
ATOM 818 N N . VAL A 1 106 ? -7.805 3.173 19.466 1.00 95.75 106 VAL A N 1
ATOM 819 C CA . VAL A 1 106 ? -7.285 1.816 19.267 1.00 95.75 106 VAL A CA 1
ATOM 820 C C . VAL A 1 106 ? -5.767 1.888 19.342 1.00 95.75 106 VAL A C 1
ATOM 822 O O . VAL A 1 106 ? -5.147 2.673 18.627 1.00 95.75 106 VAL A O 1
ATOM 825 N N . GLN A 1 107 ? -5.177 1.084 20.221 1.00 95.56 107 GLN A N 1
ATOM 826 C CA . GLN A 1 107 ? -3.733 0.915 20.315 1.00 95.56 107 GLN A CA 1
ATOM 827 C C . GLN A 1 107 ? -3.362 -0.454 19.755 1.00 95.56 107 GLN A C 1
ATOM 829 O O . GLN A 1 107 ? -3.976 -1.462 20.103 1.00 95.56 107 GLN A O 1
ATOM 834 N N . ILE A 1 108 ? -2.371 -0.461 18.875 1.00 94.50 108 ILE A N 1
ATOM 835 C CA . ILE A 1 108 ? -1.774 -1.649 18.281 1.00 94.50 108 ILE A CA 1
ATOM 836 C C . ILE A 1 108 ? -0.313 -1.644 18.729 1.00 94.50 108 ILE A C 1
ATOM 838 O O . ILE A 1 108 ? 0.342 -0.613 18.617 1.00 94.50 108 ILE A O 1
ATOM 842 N N . SER A 1 109 ? 0.195 -2.751 19.255 1.00 92.19 109 SER A N 1
ATOM 843 C CA . SER A 1 109 ? 1.603 -2.860 19.637 1.00 92.19 109 SER A CA 1
ATOM 844 C C . SER A 1 109 ? 2.179 -4.192 19.192 1.00 92.19 109 SER A C 1
ATOM 846 O O . SER A 1 109 ? 1.433 -5.156 18.998 1.00 92.19 109 SER A O 1
ATOM 848 N N . ASP A 1 110 ? 3.502 -4.225 1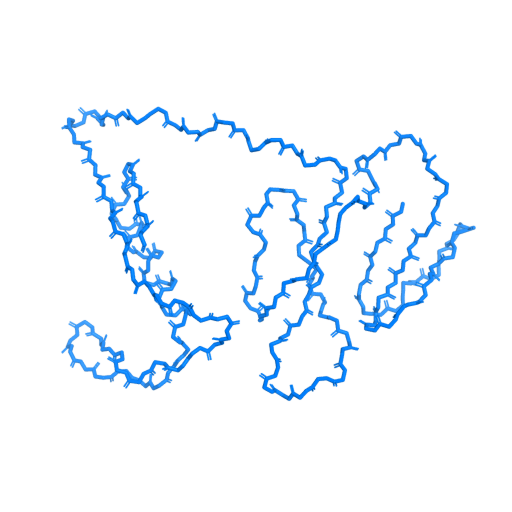9.021 1.00 87.62 110 ASP A N 1
ATOM 849 C CA . ASP A 1 110 ? 4.287 -5.459 18.901 1.00 87.62 110 ASP A CA 1
ATOM 850 C C . ASP A 1 110 ? 3.770 -6.413 17.810 1.00 87.62 110 ASP A C 1
ATOM 852 O O . ASP A 1 110 ? 3.766 -7.633 17.966 1.00 87.62 110 ASP A O 1
ATOM 856 N N . THR A 1 111 ? 3.331 -5.867 16.670 1.00 86.31 111 THR A N 1
ATOM 857 C CA . THR A 1 111 ? 2.809 -6.687 15.560 1.00 86.31 111 THR A CA 1
ATOM 858 C C . THR A 1 111 ? 3.857 -7.634 14.984 1.00 86.31 111 THR A C 1
ATOM 860 O O . THR A 1 111 ? 3.493 -8.631 14.371 1.00 86.31 111 THR A O 1
ATOM 863 N N . HIS A 1 112 ? 5.149 -7.329 15.179 1.00 83.06 112 HIS A N 1
ATOM 864 C CA . HIS A 1 112 ? 6.285 -8.141 14.737 1.00 83.06 112 HIS A CA 1
ATOM 865 C C . HIS A 1 112 ? 6.179 -8.611 13.276 1.00 83.06 112 HIS A C 1
ATOM 867 O O . HIS A 1 112 ? 6.605 -9.714 12.937 1.00 83.06 112 HIS A O 1
ATOM 873 N N . MET A 1 113 ? 5.644 -7.746 12.408 1.00 80.19 113 MET A N 1
ATOM 874 C CA . MET A 1 113 ? 5.540 -8.011 10.974 1.00 80.19 113 MET A CA 1
ATOM 875 C C . MET A 1 113 ? 6.924 -8.288 10.391 1.00 80.19 113 MET A C 1
ATOM 877 O O . MET A 1 113 ? 7.886 -7.548 10.637 1.00 80.19 113 MET A O 1
ATOM 881 N N . VAL A 1 114 ? 7.023 -9.348 9.601 1.00 72.62 114 VAL A N 1
ATOM 882 C CA . VAL A 1 114 ? 8.255 -9.718 8.907 1.00 72.62 114 VAL A CA 1
ATOM 883 C C . VAL A 1 114 ? 8.237 -9.183 7.472 1.00 72.62 114 VAL A C 1
ATOM 885 O O . VAL A 1 114 ? 7.204 -8.861 6.902 1.00 72.62 114 VAL A O 1
ATOM 888 N N . THR A 1 115 ? 9.415 -9.009 6.868 1.00 64.38 115 THR A N 1
ATOM 889 C CA . THR A 1 115 ? 9.546 -8.486 5.490 1.00 64.38 115 THR A CA 1
ATOM 890 C C . THR A 1 115 ? 9.280 -9.540 4.411 1.00 64.38 115 THR A C 1
ATOM 892 O O . THR A 1 115 ? 9.287 -9.241 3.217 1.00 64.38 115 THR A O 1
ATOM 895 N N . VAL A 1 116 ? 9.089 -10.786 4.833 1.00 69.81 116 VAL A N 1
ATOM 896 C CA . VAL A 1 116 ? 8.760 -11.955 4.021 1.00 69.81 116 VAL A CA 1
ATOM 897 C C . VAL A 1 116 ? 7.587 -12.623 4.705 1.00 69.81 116 VAL A C 1
ATOM 899 O O . VAL A 1 116 ? 7.496 -12.553 5.920 1.00 69.81 116 VAL A O 1
ATOM 902 N N . VAL A 1 117 ? 6.766 -13.341 3.953 1.00 71.06 117 VA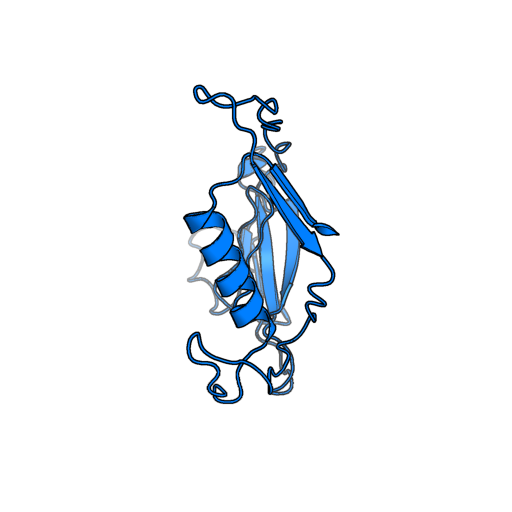L A N 1
ATOM 903 C CA . VAL A 1 117 ? 5.621 -14.066 4.493 1.00 71.06 117 VAL A CA 1
ATOM 904 C C . VAL A 1 117 ? 6.047 -15.038 5.605 1.00 71.06 117 VAL A C 1
ATOM 906 O O . VAL A 1 117 ? 6.644 -16.088 5.346 1.00 71.06 117 VAL A O 1
ATOM 909 N N . GLY A 1 118 ? 5.751 -14.678 6.856 1.00 77.06 118 GLY A N 1
ATOM 910 C CA . GLY A 1 118 ? 5.890 -15.565 8.010 1.00 77.06 118 GLY A CA 1
ATOM 911 C C . GLY A 1 118 ? 4.852 -16.692 7.990 1.00 77.06 118 GLY A C 1
ATOM 912 O O . GLY A 1 118 ? 3.808 -16.578 7.351 1.00 77.06 118 GLY A O 1
ATOM 913 N N . VAL A 1 119 ? 5.113 -17.783 8.716 1.00 85.81 119 VAL A N 1
ATOM 914 C CA . VAL A 1 119 ? 4.141 -18.877 8.899 1.00 85.81 119 VAL A CA 1
ATOM 915 C C . VAL A 1 119 ? 3.513 -18.761 10.282 1.00 85.81 119 VAL A C 1
ATOM 917 O O . VAL A 1 119 ? 4.218 -18.854 11.287 1.00 85.81 119 VAL A O 1
ATOM 920 N N . CYS A 1 120 ? 2.193 -18.606 10.332 1.00 85.75 120 CYS A N 1
ATOM 921 C CA . CYS A 1 120 ? 1.408 -18.702 11.554 1.00 85.75 120 CYS A CA 1
ATOM 922 C C . CYS A 1 120 ? 1.042 -20.169 11.808 1.00 85.75 120 CYS A C 1
ATOM 924 O O . CYS A 1 120 ? 0.541 -20.855 10.914 1.00 85.75 120 CYS A O 1
ATOM 926 N N . LYS A 1 121 ? 1.318 -20.658 13.021 1.00 87.88 121 LYS A N 1
ATOM 927 C CA . LYS A 1 121 ? 1.137 -22.074 13.408 1.00 87.88 121 LYS A CA 1
ATOM 928 C C . LYS A 1 121 ? 0.129 -22.275 14.535 1.00 87.88 121 LYS A C 1
ATOM 930 O O . LYS A 1 121 ? -0.197 -23.402 14.891 1.00 87.88 121 LYS A O 1
ATOM 935 N N . ASP A 1 122 ? -0.318 -21.177 15.110 1.00 87.69 122 ASP A N 1
ATOM 936 C CA . ASP A 1 122 ? -1.020 -21.081 16.380 1.00 87.69 122 ASP A CA 1
ATOM 937 C C . ASP A 1 122 ? -2.271 -20.199 16.276 1.00 87.69 122 ASP A C 1
ATOM 939 O O . ASP A 1 122 ? -2.870 -19.848 17.291 1.00 87.69 122 ASP A O 1
ATOM 943 N N . ALA A 1 123 ? -2.706 -19.876 15.053 1.00 87.19 123 ALA A N 1
ATOM 944 C CA . ALA A 1 123 ? -3.978 -19.211 14.827 1.00 87.19 123 ALA A CA 1
ATOM 945 C C . ALA A 1 123 ? -5.133 -20.063 15.372 1.00 87.19 123 ALA A C 1
ATOM 947 O O . ALA A 1 123 ? -5.217 -21.270 15.130 1.00 87.19 123 ALA A O 1
ATOM 948 N N . ILE A 1 124 ? -6.059 -19.410 16.070 1.00 89.75 124 ILE A N 1
ATOM 949 C CA . ILE A 1 124 ? -7.267 -20.014 16.632 1.00 89.75 124 ILE A CA 1
ATOM 950 C C . ILE A 1 124 ? -8.506 -19.271 16.136 1.00 89.75 124 ILE A C 1
ATOM 952 O O . ILE A 1 124 ? -8.469 -18.063 15.903 1.00 89.75 124 ILE A O 1
ATOM 956 N N . ASP A 1 125 ? -9.613 -19.989 15.963 1.00 87.50 125 ASP A N 1
ATOM 957 C CA . ASP A 1 125 ? -10.900 -19.389 15.621 1.00 87.50 125 ASP A CA 1
ATOM 958 C C . ASP A 1 125 ? -11.649 -18.854 16.856 1.00 87.50 125 ASP A C 1
ATOM 960 O O . ASP A 1 125 ? -11.232 -19.016 18.006 1.00 87.50 125 ASP A O 1
ATOM 964 N N . ALA A 1 126 ? -12.805 -18.226 16.622 1.00 86.06 126 ALA A N 1
ATOM 965 C CA . ALA A 1 126 ? -13.657 -17.672 17.678 1.00 86.06 126 ALA A CA 1
ATOM 966 C C . ALA A 1 126 ? -14.209 -18.727 18.663 1.00 86.06 126 ALA A C 1
ATOM 968 O O . ALA A 1 126 ? -14.766 -18.369 19.701 1.00 86.06 126 ALA A O 1
ATOM 969 N N . HIS A 1 127 ? -14.076 -20.016 18.347 1.00 91.94 127 HIS A N 1
ATOM 970 C CA . HIS A 1 127 ? -14.488 -21.138 19.185 1.00 91.94 127 HIS A CA 1
ATOM 971 C C . HIS A 1 127 ? -13.295 -21.812 19.885 1.00 91.94 127 HIS A C 1
ATOM 973 O O . HIS A 1 127 ? -13.478 -22.826 20.558 1.00 91.94 127 HIS A O 1
ATOM 979 N N . GLY A 1 128 ? -1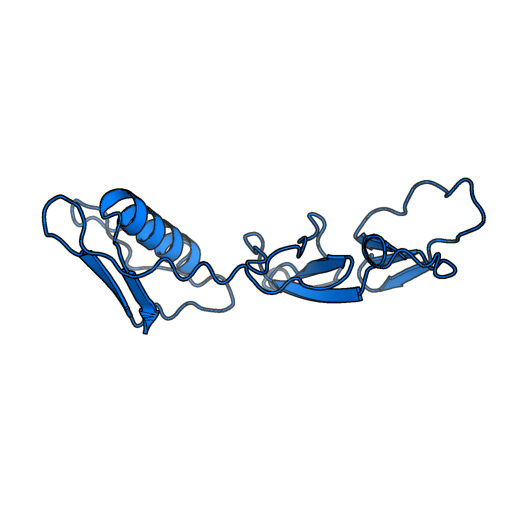2.086 -21.252 19.752 1.00 89.56 128 GLY A N 1
ATOM 980 C CA . GLY A 1 128 ? -10.861 -21.773 20.355 1.00 89.56 128 GLY A CA 1
ATOM 981 C C . GLY A 1 128 ? -10.273 -22.980 19.623 1.00 89.56 128 GLY A C 1
ATOM 982 O O . GLY A 1 128 ? -9.475 -23.713 20.204 1.00 89.56 128 GLY A O 1
ATOM 983 N N . LYS A 1 129 ? -10.668 -23.229 18.369 1.00 92.06 129 LYS A N 1
ATOM 984 C CA . LYS A 1 129 ? -10.121 -24.320 17.558 1.00 92.06 129 LYS A CA 1
ATOM 985 C C . LYS A 1 129 ? -8.940 -23.825 16.729 1.00 92.06 129 LYS A C 1
ATOM 987 O O . LYS A 1 129 ? -9.030 -22.790 16.077 1.00 92.06 129 LYS A O 1
ATOM 992 N N . ASN A 1 130 ? -7.870 -24.619 16.692 1.00 91.44 130 ASN A N 1
ATOM 993 C CA . ASN A 1 130 ? -6.711 -24.344 15.846 1.00 91.44 130 ASN A CA 1
ATOM 994 C C . ASN A 1 130 ? -7.106 -24.282 14.364 1.00 91.44 130 ASN A C 1
ATOM 996 O O . ASN A 1 130 ? -7.775 -25.181 13.836 1.00 91.44 130 ASN A O 1
ATOM 1000 N N . LEU A 1 131 ? -6.646 -23.227 13.705 1.00 87.75 131 LEU A N 1
ATOM 1001 C CA . LEU A 1 131 ? -6.706 -23.040 12.266 1.00 87.75 131 LEU A CA 1
ATOM 1002 C C . LEU A 1 131 ? -5.494 -23.716 11.600 1.00 87.75 131 LEU A C 1
ATOM 1004 O O . LEU A 1 131 ? -4.477 -23.957 12.254 1.00 87.75 131 LEU A O 1
ATOM 1008 N N . PRO A 1 132 ? -5.596 -24.083 10.310 1.00 89.75 132 PRO A N 1
ATOM 1009 C CA . PRO A 1 132 ? -4.456 -24.611 9.570 1.00 89.75 132 PRO A CA 1
ATOM 1010 C C . PRO A 1 132 ? -3.327 -23.577 9.460 1.00 89.75 132 PRO A C 1
ATOM 1012 O O . PRO A 1 132 ? -3.572 -22.367 9.490 1.00 89.75 132 PRO A O 1
ATOM 1015 N N . GLU A 1 133 ? -2.097 -24.069 9.277 1.00 89.38 133 GLU A N 1
ATOM 1016 C CA . GLU A 1 133 ? -0.944 -23.206 9.005 1.00 89.38 133 GLU A CA 1
ATOM 1017 C C . GLU A 1 133 ? -1.230 -22.289 7.811 1.00 89.38 133 GLU A C 1
ATOM 1019 O O . GLU A 1 133 ? -1.790 -22.706 6.792 1.00 89.38 133 GLU A O 1
ATOM 1024 N N . SER A 1 134 ? -0.874 -21.020 7.965 1.00 85.94 134 SER A N 1
ATOM 1025 C CA . SER A 1 134 ? -1.196 -19.965 7.005 1.00 85.94 134 SER A CA 1
ATOM 1026 C C . SER A 1 134 ? -0.215 -18.799 7.120 1.00 85.94 134 SER A C 1
ATOM 1028 O O . SER A 1 134 ? 0.658 -18.777 7.987 1.00 85.94 134 SER A O 1
ATOM 1030 N N . GLU A 1 135 ? -0.320 -17.850 6.196 1.00 85.69 135 GLU A N 1
ATOM 1031 C CA . GLU A 1 135 ? 0.555 -16.682 6.113 1.00 85.69 135 GLU A CA 1
ATOM 1032 C C . GLU A 1 135 ? 0.283 -15.704 7.272 1.00 85.69 135 GLU A C 1
ATOM 1034 O O . GLU A 1 135 ? -0.839 -15.228 7.439 1.00 85.69 135 GLU A O 1
ATOM 1039 N N . ALA A 1 136 ? 1.301 -15.404 8.083 1.00 86.75 136 ALA A N 1
ATOM 1040 C CA . ALA A 1 136 ? 1.143 -14.660 9.337 1.00 86.75 136 ALA A CA 1
ATOM 1041 C C . ALA A 1 136 ? 0.797 -13.174 9.139 1.00 86.75 136 ALA A C 1
ATOM 1043 O O . ALA A 1 136 ? -0.132 -12.662 9.774 1.00 86.75 136 ALA A O 1
ATOM 1044 N N . ASP A 1 137 ? 1.517 -12.480 8.254 1.00 84.06 137 ASP A N 1
ATOM 1045 C CA . ASP A 1 137 ? 1.330 -11.037 8.067 1.00 84.06 137 ASP A CA 1
ATOM 1046 C C . ASP A 1 137 ? -0.040 -10.714 7.446 1.00 84.06 137 ASP A C 1
ATOM 1048 O O . ASP A 1 137 ? -0.747 -9.870 8.006 1.00 84.06 137 ASP A O 1
ATOM 1052 N 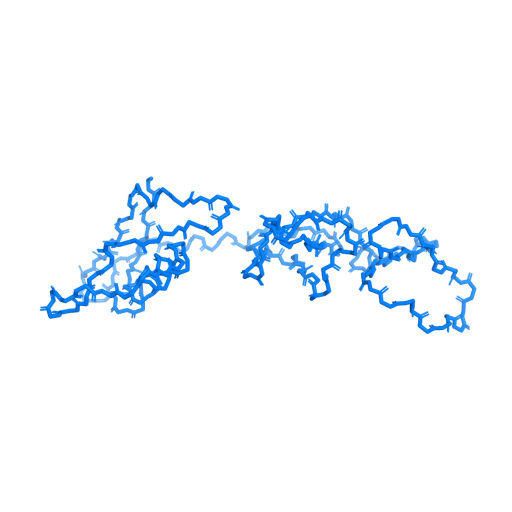N . PRO A 1 138 ? -0.505 -11.407 6.378 1.00 83.38 138 PRO A N 1
ATOM 1053 C CA . PRO A 1 138 ? -1.836 -11.165 5.822 1.00 83.38 138 PRO A CA 1
ATOM 1054 C C . PRO A 1 138 ? -2.959 -11.402 6.833 1.00 83.38 138 PRO A C 1
ATOM 1056 O O . PRO A 1 138 ? -3.923 -10.636 6.866 1.00 83.38 138 PRO A O 1
ATOM 1059 N N . LEU A 1 139 ? -2.828 -12.418 7.693 1.00 85.88 139 LEU A N 1
ATOM 1060 C CA . LEU A 1 139 ? -3.787 -12.660 8.771 1.00 85.88 139 LEU A CA 1
ATOM 1061 C C . LEU A 1 139 ? -3.826 -11.507 9.774 1.00 85.88 139 LEU A C 1
ATOM 1063 O O . LEU A 1 139 ? -4.907 -11.064 10.163 1.00 85.88 139 LEU A O 1
ATOM 1067 N N . THR A 1 140 ? -2.660 -11.006 10.176 1.00 87.38 140 THR A N 1
ATOM 1068 C CA . THR A 1 140 ? -2.562 -9.900 11.135 1.00 87.38 140 THR A CA 1
ATOM 1069 C C . THR A 1 140 ? -3.130 -8.609 10.542 1.00 87.38 140 THR A C 1
ATOM 1071 O O . THR A 1 140 ? -3.898 -7.911 11.207 1.00 87.38 140 THR A O 1
ATOM 1074 N N . VAL A 1 141 ? -2.826 -8.310 9.274 1.00 88.25 141 VAL A N 1
ATOM 1075 C CA . VAL A 1 141 ? -3.371 -7.146 8.556 1.00 88.25 141 VAL A CA 1
ATOM 1076 C C . VAL A 1 141 ? -4.893 -7.239 8.415 1.00 88.25 141 VAL A C 1
ATOM 1078 O O . VAL A 1 141 ? -5.585 -6.259 8.697 1.00 88.25 141 VAL A O 1
ATOM 1081 N N . ASP A 1 142 ? -5.428 -8.401 8.031 1.00 87.88 142 ASP A N 1
ATOM 1082 C CA . ASP A 1 142 ? -6.875 -8.626 7.911 1.00 87.88 142 ASP A CA 1
ATOM 1083 C C . ASP A 1 142 ? -7.585 -8.492 9.268 1.00 87.88 142 ASP A C 1
ATOM 1085 O O . ASP A 1 142 ? -8.635 -7.851 9.370 1.00 87.88 142 ASP A O 1
ATOM 1089 N N . PHE A 1 143 ? -6.988 -9.025 10.337 1.00 89.88 143 PHE A N 1
ATOM 1090 C CA . PHE A 1 143 ? -7.515 -8.878 11.691 1.00 89.88 143 PHE A CA 1
ATOM 1091 C C . PHE A 1 143 ? -7.550 -7.412 12.139 1.00 89.88 143 PHE A C 1
ATOM 1093 O O . PHE A 1 143 ? -8.600 -6.934 12.573 1.00 89.88 143 PHE A O 1
ATOM 1100 N N . ILE A 1 144 ? -6.443 -6.676 11.985 1.00 93.25 144 ILE A N 1
ATOM 1101 C CA . ILE A 1 144 ? -6.387 -5.241 12.300 1.00 93.25 144 ILE A CA 1
ATOM 1102 C C . ILE A 1 144 ? -7.447 -4.483 11.493 1.00 93.25 144 ILE A C 1
ATOM 1104 O O . ILE A 1 144 ? -8.193 -3.691 12.067 1.00 93.25 144 ILE A O 1
ATOM 1108 N N . GLY A 1 145 ? -7.569 -4.759 10.190 1.00 92.69 145 GLY A N 1
ATOM 1109 C CA . GLY A 1 145 ? -8.580 -4.148 9.324 1.00 92.69 145 GLY A CA 1
ATOM 1110 C C . GLY A 1 145 ? -10.004 -4.358 9.844 1.00 92.69 145 GLY A C 1
ATOM 1111 O O . GLY A 1 145 ? -10.739 -3.389 10.034 1.00 92.69 145 GLY A O 1
ATOM 1112 N N . LYS A 1 146 ? -10.364 -5.602 10.183 1.00 93.94 146 LYS A N 1
ATOM 1113 C CA . LYS A 1 146 ? -11.674 -5.941 10.766 1.00 93.94 146 LYS A CA 1
ATOM 1114 C C . LYS A 1 146 ? -11.948 -5.199 12.071 1.00 93.94 146 LYS A C 1
ATOM 1116 O O . LYS A 1 146 ? -13.053 -4.693 12.260 1.00 93.94 146 LYS A O 1
ATOM 1121 N N . ILE A 1 147 ? -10.962 -5.116 12.966 1.00 94.00 147 ILE A N 1
ATOM 1122 C CA . ILE A 1 147 ? -11.104 -4.373 14.224 1.00 94.00 147 ILE A CA 1
ATOM 1123 C C . ILE A 1 147 ? -11.328 -2.886 13.947 1.00 94.00 147 ILE A C 1
ATOM 1125 O O . ILE A 1 147 ? -12.218 -2.291 14.549 1.00 94.00 147 ILE A O 1
ATOM 1129 N N . LEU A 1 148 ? -10.588 -2.284 13.015 1.00 95.25 148 LEU A N 1
ATOM 1130 C CA . LEU A 1 148 ? -10.763 -0.873 12.662 1.00 95.25 148 LEU A CA 1
ATOM 1131 C C . LEU A 1 148 ? -12.141 -0.594 12.034 1.00 95.25 148 LEU A C 1
ATOM 1133 O O . LEU A 1 148 ? -12.759 0.418 12.372 1.00 95.25 148 LEU A O 1
ATOM 1137 N N . ASP A 1 149 ? -12.657 -1.502 11.201 1.00 95.44 149 ASP A N 1
ATOM 1138 C CA . ASP A 1 149 ? -13.988 -1.394 10.587 1.00 95.44 149 ASP A CA 1
ATOM 1139 C C . ASP A 1 149 ? -15.131 -1.508 11.608 1.00 95.44 149 ASP A C 1
ATOM 1141 O O . ASP A 1 149 ? -16.150 -0.813 11.492 1.00 95.44 149 ASP A O 1
ATOM 1145 N N . VAL A 1 150 ? -14.967 -2.375 12.614 1.00 95.50 150 VAL A N 1
ATOM 1146 C CA . VAL A 1 150 ? -15.939 -2.570 13.700 1.00 95.50 150 VAL A CA 1
ATOM 1147 C C . VAL A 1 150 ? -15.872 -1.423 14.703 1.00 95.50 150 VAL A C 1
ATOM 1149 O O . VAL A 1 150 ? -16.894 -0.818 15.033 1.00 95.50 150 VAL A O 1
ATOM 1152 N N . GLU A 1 151 ? -14.674 -1.102 15.190 1.00 94.38 151 GLU A N 1
ATOM 1153 C CA . GLU A 1 151 ? -14.494 -0.147 16.278 1.00 94.38 151 GLU A CA 1
ATOM 1154 C C . GLU A 1 151 ? -14.658 1.301 15.821 1.00 94.38 151 GLU A C 1
ATOM 1156 O O . GLU A 1 151 ? -15.166 2.114 16.603 1.00 94.38 151 GLU A O 1
ATOM 1161 N N . LYS A 1 152 ? -14.268 1.623 14.580 1.00 92.88 152 LYS A N 1
ATOM 1162 C CA . LYS A 1 152 ? -14.268 2.982 14.012 1.00 92.88 152 LYS A CA 1
ATOM 1163 C C . LYS A 1 152 ? -13.672 4.010 14.990 1.00 92.88 152 LYS A C 1
ATOM 1165 O O . LYS A 1 152 ? -14.400 4.889 15.464 1.00 92.88 152 LYS A O 1
ATOM 1170 N N . PRO A 1 153 ? -12.390 3.856 15.377 1.00 93.75 153 PRO A N 1
ATOM 1171 C CA . PRO A 1 153 ? -11.760 4.730 16.357 1.00 93.75 153 PRO A CA 1
ATOM 1172 C C . PRO A 1 153 ? -11.548 6.149 15.823 1.00 93.75 153 PRO A C 1
ATOM 1174 O O . PRO A 1 153 ? -11.395 6.366 14.623 1.00 93.75 153 PRO A O 1
ATOM 1177 N N . ASP A 1 154 ? -11.476 7.105 16.746 1.00 92.50 154 ASP A N 1
ATOM 1178 C CA . ASP A 1 154 ? -11.146 8.505 16.463 1.00 92.50 154 ASP A CA 1
ATOM 1179 C C . ASP A 1 154 ? -9.622 8.716 16.355 1.00 92.50 154 ASP A C 1
ATOM 1181 O O . ASP A 1 154 ? -9.156 9.659 15.714 1.00 92.50 154 ASP A O 1
ATOM 1185 N N . LEU A 1 155 ? -8.832 7.827 16.972 1.00 92.31 155 LEU A N 1
ATOM 1186 C CA . LEU A 1 155 ? -7.372 7.810 16.908 1.00 92.31 155 LEU A CA 1
ATOM 1187 C C . LEU A 1 155 ? -6.843 6.372 16.937 1.00 92.31 155 LEU A C 1
ATOM 1189 O O . LEU A 1 155 ? -7.298 5.549 17.731 1.00 92.31 155 LEU A O 1
ATOM 1193 N N . VAL A 1 156 ? -5.835 6.097 16.110 1.00 92.94 156 VAL A N 1
ATOM 1194 C CA . VAL A 1 156 ? -5.056 4.855 16.157 1.00 92.94 156 VAL A CA 1
ATOM 1195 C C . VAL A 1 156 ? -3.631 5.187 16.583 1.00 92.94 156 VAL A C 1
ATOM 1197 O O . VAL A 1 156 ? -3.017 6.096 16.022 1.00 92.94 156 VAL A O 1
ATOM 1200 N N . ILE A 1 157 ? -3.117 4.458 17.570 1.00 92.56 157 ILE A N 1
ATOM 1201 C CA . ILE A 1 157 ? -1.722 4.519 18.014 1.00 92.56 157 ILE A CA 1
ATOM 1202 C C . ILE A 1 157 ? -1.083 3.172 17.684 1.00 92.56 157 ILE A C 1
ATOM 1204 O O . ILE A 1 157 ? -1.685 2.133 17.944 1.00 92.56 157 ILE A O 1
ATOM 1208 N N . HIS A 1 158 ? 0.104 3.195 17.086 1.00 88.00 158 HIS A N 1
ATOM 1209 C CA . HIS A 1 158 ? 0.869 1.994 16.772 1.00 88.00 158 HIS A CA 1
ATOM 1210 C C . HIS A 1 158 ? 2.266 2.114 17.385 1.00 88.00 158 HIS A C 1
ATOM 1212 O O . HIS A 1 158 ? 2.984 3.056 17.038 1.00 88.00 158 HIS A O 1
ATOM 1218 N N . GLU A 1 159 ? 2.615 1.188 18.279 1.00 80.31 159 GLU A N 1
ATOM 1219 C CA . GLU A 1 159 ? 3.922 1.089 18.952 1.00 80.31 159 GLU A CA 1
ATOM 1220 C C . GLU A 1 159 ? 4.752 -0.082 18.415 1.00 80.31 159 GLU A C 1
ATOM 1222 O O . GLU A 1 159 ? 4.212 -1.208 18.305 1.00 80.31 159 GLU A O 1
#

Secondary structure (DSSP, 8-state):
-EEEESSPPP--SSS--EEEETTTEEEE-----S-GGGSEEEEEEEESSS----STTEEEEEEEP-----TTSPPEEEEEEES--PPPP---------TTS---EEEE------SS-PEES--B-TTSPBPPPEEHHHHHHHHHHHHHHHH--SEEEE-

Radius of gyration: 21.6 Å; chains: 1; bounding box: 40×46×58 Å

Organism: NCBI:txid576137